Protein AF-A0A2G9YWS7-F1 (afdb_monomer_lite)

Foldseek 3Di:
DDDPDPPDDDPDDDDDPVNVVVVVLVVQVVPDPFDKDFPDQKAWDFWLDPLETEFWEQDDPPDDTPCNIDQKTWIAGPRSRDIDIDGCQAAPSVPRAGKAKDDWDDAPQCCRTHVDHDHFWTWIKIAGPPDSHIYTHTDGHD

Structure (mmCIF, N/CA/C/O backbone):
data_AF-A0A2G9YWS7-F1
#
_entry.id   AF-A0A2G9YWS7-F1
#
loop_
_atom_site.group_PDB
_atom_site.id
_atom_site.type_symbol
_atom_site.label_atom_id
_atom_site.label_alt_id
_atom_site.label_comp_id
_a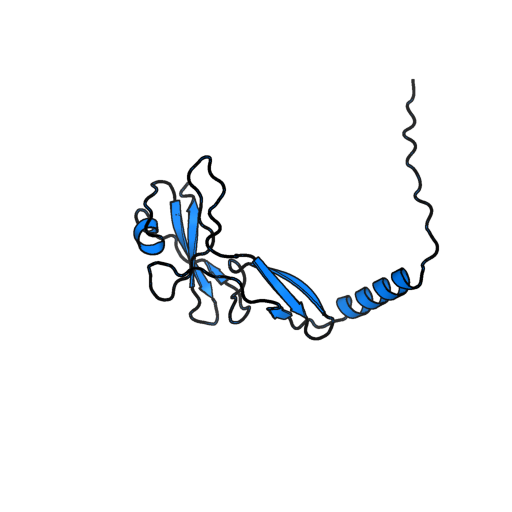tom_site.label_asym_id
_atom_site.label_entity_id
_atom_site.label_seq_id
_atom_site.pdbx_PDB_ins_code
_atom_site.Cartn_x
_atom_site.Cartn_y
_atom_site.Cartn_z
_atom_site.occupancy
_atom_site.B_iso_or_equiv
_atom_site.auth_seq_id
_atom_site.auth_comp_id
_atom_site.auth_asym_id
_atom_site.auth_atom_id
_atom_site.pdbx_PDB_model_num
ATOM 1 N N . MET A 1 1 ? 33.967 -2.953 46.540 1.00 37.16 1 MET A N 1
ATOM 2 C CA . MET A 1 1 ? 33.166 -1.766 46.193 1.00 37.16 1 MET A CA 1
ATOM 3 C C . MET A 1 1 ? 31.972 -2.266 45.417 1.00 37.16 1 MET A C 1
ATOM 5 O O . MET A 1 1 ? 32.153 -2.744 44.306 1.00 37.16 1 MET A O 1
ATOM 9 N N . SER A 1 2 ? 30.811 -2.284 46.058 1.00 38.50 2 SER A N 1
ATOM 10 C CA . SER A 1 2 ? 29.587 -2.844 45.495 1.00 38.50 2 SER A CA 1
ATOM 11 C C . SER A 1 2 ? 28.654 -1.679 45.203 1.00 38.50 2 SER A C 1
ATOM 13 O O . SER A 1 2 ? 28.147 -1.053 46.129 1.00 38.50 2 SER A O 1
ATOM 15 N N . GLU A 1 3 ? 28.497 -1.337 43.927 1.00 44.84 3 GLU A N 1
ATOM 16 C CA . GLU A 1 3 ? 27.487 -0.379 43.483 1.00 44.84 3 GLU A CA 1
ATOM 17 C C . GLU A 1 3 ? 26.144 -1.108 43.393 1.00 44.84 3 GLU A C 1
ATOM 19 O O . GLU A 1 3 ? 25.850 -1.811 42.425 1.00 44.84 3 GLU A O 1
ATOM 24 N N . GLU A 1 4 ? 25.321 -0.969 44.430 1.00 47.59 4 GLU A N 1
ATOM 25 C CA . GLU A 1 4 ? 23.920 -1.370 44.376 1.00 47.59 4 GLU A CA 1
ATOM 26 C C . GLU A 1 4 ? 23.152 -0.385 43.484 1.00 47.59 4 GLU A C 1
ATOM 28 O O . GLU A 1 4 ? 22.825 0.740 43.871 1.00 47.59 4 GLU A O 1
ATOM 33 N N . LYS A 1 5 ? 22.854 -0.819 42.254 1.00 49.44 5 LYS A N 1
ATOM 34 C CA . LYS A 1 5 ? 21.851 -0.190 41.388 1.00 49.44 5 LYS A CA 1
ATOM 35 C C . LYS A 1 5 ? 20.498 -0.224 42.104 1.00 49.44 5 LYS A C 1
ATOM 37 O O . LYS A 1 5 ? 19.823 -1.250 42.114 1.00 49.44 5 LYS A O 1
ATOM 42 N N . LYS A 1 6 ? 20.077 0.914 42.660 1.00 45.94 6 LYS A N 1
ATOM 43 C CA . LYS A 1 6 ? 18.689 1.134 43.084 1.00 45.94 6 LYS A CA 1
ATOM 44 C C . LYS A 1 6 ? 17.782 1.075 41.855 1.00 45.94 6 LYS A C 1
ATOM 46 O O . LYS A 1 6 ? 17.681 2.037 41.097 1.00 45.94 6 LYS A O 1
ATOM 51 N N . VAL A 1 7 ? 17.132 -0.067 41.656 1.00 53.47 7 VAL A N 1
ATOM 52 C CA . VAL A 1 7 ? 15.959 -0.184 40.789 1.00 53.47 7 VAL A CA 1
ATOM 53 C C . VAL A 1 7 ? 14.835 0.549 41.512 1.00 53.47 7 VAL A C 1
ATOM 55 O O . VAL A 1 7 ? 14.315 0.064 42.513 1.00 53.47 7 VAL A O 1
ATOM 58 N N . GLY A 1 8 ? 14.533 1.769 41.067 1.00 44.25 8 GLY A N 1
ATOM 59 C CA . GLY A 1 8 ? 13.386 2.520 41.561 1.00 44.25 8 GLY A CA 1
ATOM 60 C C . GLY A 1 8 ? 12.114 1.739 41.256 1.00 44.25 8 GLY A C 1
ATOM 61 O O . GLY A 1 8 ? 11.746 1.589 40.093 1.00 44.25 8 GLY A O 1
ATOM 62 N N . VAL A 1 9 ? 11.478 1.212 42.299 1.00 51.59 9 VAL A N 1
ATOM 63 C CA . VAL A 1 9 ? 10.117 0.685 42.229 1.00 51.59 9 VAL A CA 1
ATOM 64 C C . VAL A 1 9 ? 9.223 1.883 41.923 1.00 51.59 9 VAL A C 1
ATOM 66 O O . VAL A 1 9 ? 9.118 2.798 42.735 1.00 51.59 9 VAL A O 1
ATOM 69 N N . LEU A 1 10 ? 8.659 1.929 40.717 1.00 53.72 10 LEU A N 1
ATOM 70 C CA . LEU A 1 10 ? 7.615 2.892 40.384 1.00 53.72 10 LEU A CA 1
ATOM 71 C C . LEU A 1 10 ? 6.406 2.545 41.258 1.00 53.72 10 LEU A C 1
ATOM 73 O O . LEU A 1 10 ? 5.842 1.465 41.103 1.00 53.72 10 LEU A O 1
ATOM 77 N N . GLU A 1 11 ? 6.054 3.420 42.200 1.00 58.81 11 GLU A N 1
ATOM 78 C CA . GLU A 1 11 ? 4.838 3.274 43.001 1.00 58.81 11 GLU A CA 1
ATOM 79 C C . GLU A 1 11 ? 3.623 3.186 42.063 1.00 58.81 11 GLU A C 1
ATOM 81 O O . GLU A 1 11 ? 3.435 4.033 41.182 1.00 58.81 11 GLU A O 1
ATOM 86 N N . GLU A 1 12 ? 2.812 2.136 42.222 1.00 61.78 12 GLU A N 1
ATOM 87 C CA . GLU A 1 12 ? 1.534 2.009 41.523 1.00 61.78 12 GLU A CA 1
ATOM 88 C C . GLU A 1 12 ? 0.610 3.136 41.989 1.00 61.78 12 GLU A C 1
ATOM 90 O O . GLU A 1 12 ? 0.1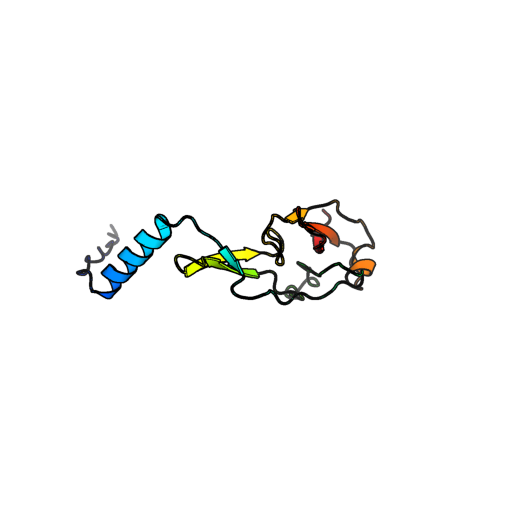46 3.164 43.127 1.00 61.78 12 GLU A O 1
ATOM 95 N N . ARG A 1 13 ? 0.361 4.100 41.100 1.00 75.62 13 ARG A N 1
ATOM 96 C CA . ARG A 1 13 ? -0.621 5.160 41.338 1.00 75.62 13 ARG A CA 1
ATOM 97 C C . ARG A 1 13 ? -2.038 4.577 41.337 1.00 75.62 13 ARG A C 1
ATOM 99 O O . ARG A 1 13 ? -2.340 3.700 40.526 1.00 75.62 13 ARG A O 1
ATOM 106 N N . GLU A 1 14 ? -2.925 5.125 42.165 1.00 76.00 14 GLU A N 1
ATOM 107 C CA . GLU A 1 14 ? -4.357 4.820 42.081 1.00 76.00 14 GLU A CA 1
ATOM 108 C C . GLU A 1 14 ? -4.903 5.179 40.689 1.00 76.00 14 GLU A C 1
ATOM 110 O O . GLU A 1 14 ? -4.586 6.235 40.126 1.00 76.00 14 GLU A O 1
ATOM 115 N N . GLN A 1 15 ? -5.706 4.281 40.113 1.00 78.88 15 GLN A N 1
ATOM 116 C CA . GLN A 1 15 ? -6.300 4.496 38.796 1.00 78.88 15 GLN A CA 1
ATOM 117 C C . GLN A 1 15 ? -7.311 5.640 38.855 1.00 78.88 15 GLN A C 1
ATOM 119 O O . GLN A 1 15 ? -8.281 5.596 39.608 1.00 78.88 15 GLN A O 1
ATOM 124 N N . ASN A 1 16 ? -7.102 6.652 38.018 1.00 88.19 16 ASN A N 1
ATOM 125 C CA . ASN A 1 16 ? -8.064 7.734 37.842 1.00 88.19 16 ASN A CA 1
ATOM 126 C C . ASN A 1 16 ? -9.100 7.388 36.755 1.00 88.19 16 ASN A C 1
ATOM 128 O O . ASN A 1 16 ? -8.981 6.394 36.036 1.00 88.19 16 ASN A O 1
ATOM 132 N N . GLU A 1 17 ? -10.113 8.239 36.589 1.00 88.44 17 GLU A N 1
ATOM 133 C CA . GLU A 1 17 ? -11.166 8.045 35.581 1.00 88.44 17 GLU A CA 1
ATOM 134 C C . GLU A 1 17 ? -10.619 7.900 34.152 1.00 88.44 17 GLU A C 1
ATOM 136 O O . GLU A 1 17 ? -11.154 7.134 33.353 1.00 88.44 17 GLU A O 1
ATOM 141 N N . VAL A 1 18 ? -9.521 8.587 33.821 1.00 89.69 18 VAL A N 1
ATOM 142 C CA . VAL A 1 18 ? -8.884 8.489 32.499 1.00 89.69 18 VAL A CA 1
ATOM 143 C C . VAL A 1 18 ? -8.282 7.100 32.283 1.00 89.69 18 VAL A C 1
ATOM 145 O O . VAL A 1 18 ? -8.382 6.558 31.182 1.00 89.69 18 VAL A O 1
ATOM 148 N N . ASP A 1 19 ? -7.674 6.513 33.313 1.00 89.06 19 ASP A N 1
ATOM 149 C CA . ASP A 1 19 ? -7.107 5.166 33.257 1.00 89.06 19 ASP A CA 1
ATOM 150 C C . ASP A 1 19 ? -8.212 4.110 33.096 1.00 89.06 19 ASP A C 1
ATOM 152 O O . ASP A 1 19 ? -8.102 3.236 32.232 1.00 89.06 19 ASP A O 1
ATOM 156 N N . LEU A 1 20 ? -9.328 4.260 33.818 1.00 91.38 20 LEU A N 1
ATOM 157 C CA . LEU A 1 20 ? -10.515 3.409 33.665 1.00 91.38 20 LEU A CA 1
ATOM 158 C C . LEU A 1 20 ? -11.118 3.509 32.254 1.00 91.38 20 LEU A C 1
ATOM 160 O O . LEU A 1 20 ? -11.440 2.494 31.633 1.00 91.38 20 LEU A O 1
ATOM 164 N N . LEU A 1 21 ? -11.223 4.724 31.704 1.00 92.06 21 LEU A N 1
ATOM 165 C CA . LEU A 1 21 ? -11.712 4.943 30.340 1.00 92.06 21 LEU A CA 1
ATOM 166 C C . LEU A 1 21 ? -10.785 4.313 29.294 1.00 92.06 21 LEU A C 1
ATOM 168 O O . LEU A 1 21 ? -11.266 3.689 28.347 1.00 92.06 21 LEU A O 1
ATOM 172 N N . LYS A 1 22 ? -9.463 4.424 29.462 1.00 91.06 22 LYS A N 1
ATOM 173 C CA . LYS A 1 22 ? -8.488 3.774 28.571 1.00 91.06 22 LYS A CA 1
ATOM 174 C C . LYS A 1 22 ? -8.588 2.253 28.629 1.00 91.06 22 LYS A C 1
ATOM 176 O O . LYS A 1 22 ? -8.578 1.619 27.574 1.00 91.06 22 LYS A O 1
ATOM 181 N N . ALA A 1 23 ? -8.721 1.678 29.825 1.00 91.38 23 ALA A N 1
ATOM 182 C CA . ALA A 1 23 ? -8.924 0.242 29.993 1.00 91.38 23 ALA A CA 1
ATOM 183 C C . ALA A 1 23 ? -10.195 -0.213 29.263 1.00 91.38 23 ALA A C 1
ATOM 185 O O . ALA A 1 23 ? -10.153 -1.150 28.468 1.00 91.38 23 ALA A O 1
ATOM 186 N N . ARG A 1 24 ? -11.295 0.531 29.419 1.00 93.06 24 ARG A N 1
ATOM 187 C CA . ARG A 1 24 ? -12.559 0.218 28.748 1.00 93.06 24 ARG A CA 1
ATOM 188 C C . ARG A 1 24 ? -12.477 0.324 27.225 1.00 93.06 24 ARG A C 1
ATOM 190 O O . ARG A 1 24 ? -13.032 -0.516 26.522 1.00 93.06 24 ARG A O 1
ATOM 197 N N . ILE A 1 25 ? -11.772 1.328 26.702 1.00 93.06 25 ILE A N 1
ATOM 198 C CA . ILE A 1 25 ? -11.500 1.446 25.261 1.00 93.06 25 ILE A CA 1
ATOM 199 C C . ILE A 1 25 ? -10.704 0.230 24.771 1.00 93.06 25 ILE A C 1
ATOM 201 O O . ILE A 1 25 ? -11.050 -0.337 23.736 1.00 93.06 25 ILE A O 1
ATOM 205 N N . SER A 1 26 ? -9.686 -0.200 25.521 1.00 92.44 26 SER A N 1
ATOM 206 C CA . SER A 1 26 ? -8.870 -1.376 25.192 1.00 92.44 26 SER A CA 1
ATOM 207 C C . SER A 1 26 ? -9.693 -2.674 25.172 1.00 92.44 26 SER A C 1
ATOM 209 O O . SER A 1 26 ? -9.580 -3.474 24.243 1.00 92.44 26 SER A O 1
ATOM 211 N N . GLU A 1 27 ? -10.600 -2.861 26.134 1.00 94.81 27 GLU A N 1
ATOM 212 C CA . GLU A 1 27 ? -11.544 -3.990 26.148 1.00 94.81 27 GLU A CA 1
ATOM 213 C C . GLU A 1 27 ? -12.445 -3.992 24.904 1.00 94.81 27 GLU A C 1
ATOM 215 O O . GLU A 1 27 ? -12.576 -5.010 24.226 1.00 94.81 27 GLU A O 1
ATOM 220 N N . ILE A 1 28 ? -13.021 -2.836 24.553 1.00 93.44 28 ILE A N 1
ATOM 221 C CA . ILE A 1 28 ? -13.876 -2.701 23.363 1.00 93.44 28 ILE A CA 1
ATOM 222 C C . ILE A 1 28 ? -13.084 -3.009 22.088 1.00 93.44 28 ILE A C 1
ATOM 224 O O . ILE A 1 28 ? -13.594 -3.677 21.190 1.00 93.44 28 ILE A O 1
ATOM 228 N N . GLN A 1 29 ? -11.851 -2.510 21.985 1.00 93.31 29 GLN A N 1
ATOM 229 C CA . GLN A 1 29 ? -11.007 -2.721 20.811 1.00 93.31 29 GLN A CA 1
ATOM 230 C C . GLN A 1 29 ? -10.558 -4.179 20.686 1.00 93.31 29 GLN A C 1
ATOM 232 O O . GLN A 1 29 ? -10.633 -4.733 19.594 1.00 93.31 29 GLN A O 1
ATOM 237 N N . SER A 1 30 ? -10.169 -4.828 21.783 1.00 93.25 30 SER A N 1
ATOM 238 C CA . SER A 1 30 ? -9.717 -6.227 21.761 1.00 93.25 30 SER A CA 1
ATOM 239 C C . SER A 1 30 ? -10.839 -7.222 21.438 1.00 93.25 30 SER A C 1
ATOM 241 O O . SER A 1 30 ? -10.590 -8.212 20.755 1.00 93.25 30 SER A O 1
ATOM 243 N N . ALA A 1 31 ? -12.081 -6.938 21.840 1.00 95.19 31 ALA A N 1
ATOM 244 C CA . ALA A 1 31 ? -13.250 -7.752 21.496 1.00 95.19 31 ALA A CA 1
ATOM 245 C C . ALA A 1 31 ? -13.853 -7.432 20.108 1.00 95.19 31 ALA A C 1
ATOM 247 O O . ALA A 1 31 ? -14.819 -8.070 19.681 1.00 95.19 31 ALA A O 1
ATOM 248 N N . CYS A 1 32 ? -13.334 -6.427 19.397 1.00 95.25 32 CYS A N 1
ATOM 249 C CA . CYS A 1 32 ? -13.917 -5.960 18.144 1.00 95.25 32 CYS A CA 1
ATOM 250 C C . CYS A 1 32 ? -13.563 -6.872 16.959 1.00 95.25 32 CYS A C 1
ATOM 252 O O . CYS A 1 32 ? -12.395 -7.073 16.626 1.00 95.25 32 CYS A O 1
ATOM 254 N N . ALA A 1 33 ? -14.580 -7.322 16.220 1.00 96.12 33 ALA A N 1
ATOM 255 C CA . ALA A 1 33 ? -14.408 -7.845 14.865 1.00 96.12 33 ALA A CA 1
ATOM 256 C C . ALA A 1 33 ? -14.154 -6.676 13.895 1.00 96.12 33 ALA A C 1
ATOM 258 O O . ALA A 1 33 ? -15.092 -6.139 13.284 1.00 96.12 33 ALA A O 1
ATOM 259 N N . HIS A 1 34 ? -12.891 -6.242 13.844 1.00 94.31 34 HIS A N 1
ATOM 260 C CA . HIS A 1 34 ? -12.447 -5.037 13.153 1.00 94.31 34 HIS A CA 1
ATOM 261 C C . HIS A 1 34 ? -12.917 -4.981 11.696 1.00 94.31 34 HIS A C 1
ATOM 263 O O . HIS A 1 34 ? -12.800 -5.939 10.938 1.00 94.31 34 HIS A O 1
ATOM 269 N N . GLU A 1 35 ? -13.425 -3.815 11.304 1.00 95.25 35 GLU A N 1
ATOM 270 C CA . GLU A 1 35 ? -13.734 -3.478 9.916 1.00 95.25 35 GLU A CA 1
ATOM 271 C C . GLU A 1 35 ? -13.009 -2.175 9.593 1.00 95.25 35 GLU A C 1
ATOM 273 O O . GLU A 1 35 ? -13.482 -1.075 9.907 1.00 95.25 35 GLU A O 1
ATOM 278 N N . PHE A 1 36 ? -11.805 -2.316 9.050 1.00 95.12 36 PHE A N 1
ATOM 279 C CA . PHE A 1 36 ? -10.933 -1.194 8.753 1.00 95.12 36 PHE A CA 1
ATOM 280 C C . PHE A 1 36 ? -11.307 -0.517 7.443 1.00 95.12 36 PHE A C 1
ATOM 282 O O . PHE A 1 36 ? -11.588 -1.159 6.434 1.00 95.12 36 PHE A O 1
ATOM 289 N N . VAL A 1 37 ? -11.244 0.811 7.460 1.00 94.75 37 VAL A N 1
ATOM 290 C CA . VAL A 1 37 ? -11.298 1.641 6.261 1.00 94.75 37 VAL A CA 1
ATOM 291 C C . VAL A 1 37 ? -10.185 2.666 6.273 1.00 94.75 37 VAL A C 1
ATOM 293 O O . VAL A 1 37 ? -9.691 3.054 7.329 1.00 94.75 37 VAL A O 1
ATOM 296 N N . LEU A 1 38 ? -9.810 3.146 5.093 1.00 94.31 38 LEU A N 1
ATOM 297 C CA . LEU A 1 38 ? -8.877 4.259 4.973 1.00 94.31 38 LEU A CA 1
ATOM 298 C C . LEU A 1 38 ? -9.431 5.504 5.663 1.00 94.31 38 LEU A C 1
ATOM 300 O O . LEU A 1 38 ? -10.450 6.055 5.246 1.00 94.31 38 LEU A O 1
ATOM 304 N N . ALA A 1 39 ? -8.714 5.978 6.680 1.00 91.88 39 ALA A N 1
ATOM 305 C CA . ALA A 1 39 ? -8.997 7.259 7.315 1.00 91.88 39 ALA A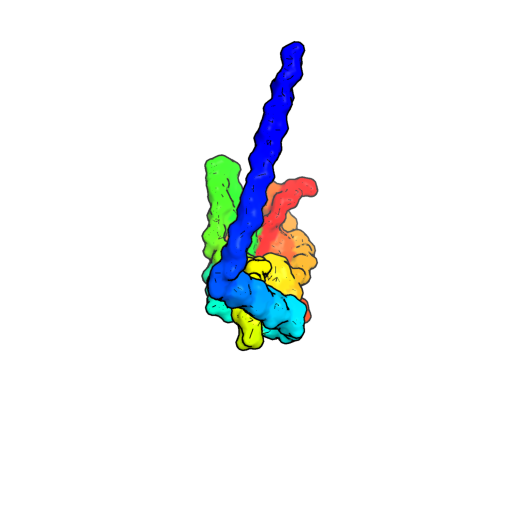 CA 1
ATOM 306 C C . ALA A 1 39 ? -8.676 8.421 6.364 1.00 91.88 39 ALA A C 1
ATOM 308 O O . ALA A 1 39 ? -9.367 9.439 6.354 1.00 91.88 39 ALA A O 1
ATOM 309 N N . ARG A 1 40 ? -7.633 8.260 5.537 1.00 83.88 40 ARG A N 1
ATOM 310 C CA . ARG A 1 40 ? -7.215 9.235 4.527 1.00 83.88 40 ARG A CA 1
ATOM 311 C C . ARG A 1 40 ? -6.572 8.535 3.335 1.00 83.88 40 ARG A C 1
ATOM 313 O O . ARG A 1 40 ? -5.713 7.682 3.518 1.00 83.88 40 ARG A O 1
ATOM 320 N N . LYS A 1 41 ? -6.943 8.940 2.115 1.00 81.06 41 LYS A N 1
ATOM 321 C CA . LYS A 1 41 ? -6.302 8.444 0.888 1.00 81.06 41 LYS A CA 1
ATOM 322 C C . LYS A 1 41 ? -4.834 8.897 0.821 1.00 81.06 41 LYS A C 1
ATOM 324 O O . LYS A 1 41 ? -4.592 10.097 1.006 1.00 81.06 41 LYS A O 1
ATOM 329 N N . PRO A 1 42 ? -3.882 7.992 0.527 1.00 86.88 42 PRO A N 1
ATOM 330 C CA . PRO A 1 42 ? -2.489 8.372 0.337 1.00 86.88 42 PRO A CA 1
ATOM 331 C C . PRO A 1 42 ? -2.345 9.287 -0.881 1.00 86.88 42 PRO A C 1
ATOM 333 O O . PRO A 1 42 ? -3.093 9.186 -1.859 1.00 86.88 42 PRO A O 1
ATOM 336 N N . ARG A 1 43 ? -1.372 10.198 -0.827 1.00 87.75 43 ARG A N 1
ATOM 337 C CA . ARG A 1 43 ? -1.005 11.027 -1.980 1.00 87.75 43 ARG A CA 1
ATOM 338 C C . ARG A 1 43 ? -0.075 10.221 -2.875 1.00 87.75 43 ARG A C 1
ATOM 340 O O .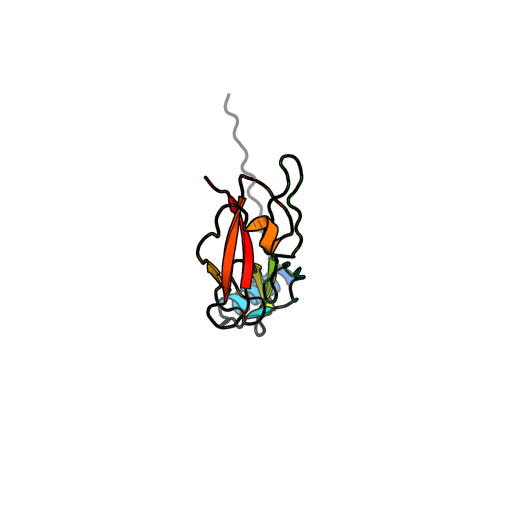 ARG A 1 43 ? 1.077 10.005 -2.517 1.00 87.75 43 ARG A O 1
ATOM 347 N N . LEU A 1 44 ? -0.586 9.787 -4.021 1.00 88.75 44 LEU A N 1
ATOM 348 C CA . LEU A 1 44 ? 0.159 8.970 -4.974 1.00 88.75 44 LEU A CA 1
ATOM 349 C C . LEU A 1 44 ? 0.551 9.784 -6.200 1.00 88.75 44 LEU A C 1
ATOM 351 O O . LEU A 1 44 ? -0.291 10.439 -6.818 1.00 88.75 44 LEU A O 1
ATOM 355 N N . VAL A 1 45 ? 1.819 9.689 -6.580 1.00 89.75 45 VAL A N 1
ATOM 356 C CA . VAL A 1 45 ? 2.324 10.213 -7.848 1.00 89.75 45 VAL A CA 1
ATOM 357 C C . VAL A 1 45 ? 2.135 9.161 -8.932 1.00 89.75 45 VAL A C 1
ATOM 359 O O . VAL A 1 45 ? 2.327 7.970 -8.699 1.00 89.75 45 VAL A O 1
ATOM 362 N N . LYS A 1 46 ? 1.727 9.593 -10.126 1.00 91.06 46 LYS A N 1
ATOM 363 C CA . LYS A 1 46 ? 1.622 8.712 -11.294 1.00 91.06 46 LYS A CA 1
ATOM 364 C C . LYS A 1 46 ? 3.009 8.452 -11.881 1.00 91.06 46 LYS A C 1
ATOM 366 O O . LYS A 1 46 ? 3.846 9.351 -11.919 1.00 91.06 46 LYS A O 1
ATOM 371 N N . SER A 1 47 ? 3.233 7.228 -12.337 1.00 91.50 47 SER A N 1
ATOM 372 C CA . SER A 1 47 ? 4.368 6.869 -13.186 1.00 91.50 47 SER A CA 1
ATOM 373 C C . SER A 1 47 ? 4.200 7.487 -14.581 1.00 91.50 47 SER A C 1
ATOM 375 O O . SER A 1 47 ? 3.110 7.930 -14.950 1.00 91.50 47 SER A O 1
ATOM 377 N N . LEU A 1 48 ? 5.275 7.486 -15.374 1.00 91.94 48 LEU A N 1
ATOM 378 C CA . LEU A 1 48 ? 5.202 7.760 -16.811 1.00 91.94 48 LEU A CA 1
ATOM 379 C C . LEU A 1 48 ? 4.394 6.694 -17.570 1.00 91.94 48 LEU A C 1
ATOM 381 O O . LEU A 1 48 ? 3.829 6.986 -18.622 1.00 91.94 48 LEU A O 1
ATOM 385 N N . VAL A 1 49 ? 4.306 5.472 -17.034 1.00 92.06 49 VAL A N 1
ATOM 386 C CA . VAL A 1 49 ? 3.457 4.417 -17.595 1.00 92.06 49 VAL A CA 1
ATOM 387 C C . VAL A 1 49 ? 2.003 4.638 -17.149 1.00 92.06 49 VAL A C 1
ATOM 389 O O . VAL A 1 49 ? 1.738 4.689 -15.943 1.00 92.06 49 VAL A O 1
ATOM 392 N N . PRO A 1 50 ? 1.037 4.742 -18.085 1.00 93.56 50 PRO A N 1
ATOM 393 C CA . PRO A 1 50 ? -0.372 4.914 -17.744 1.00 93.56 50 PRO A CA 1
ATOM 394 C C . PRO A 1 50 ? -0.892 3.798 -16.834 1.00 93.56 50 PRO A C 1
ATOM 396 O O . PRO A 1 50 ? -0.585 2.627 -17.033 1.00 93.56 50 PRO A O 1
ATOM 399 N N . GLY A 1 51 ? -1.696 4.169 -15.836 1.00 92.06 51 GLY A N 1
ATOM 400 C CA . GLY A 1 51 ? -2.286 3.221 -14.883 1.00 92.06 51 GLY A CA 1
ATOM 401 C C . GLY A 1 51 ? -1.346 2.749 -13.769 1.00 92.06 51 GLY A C 1
ATOM 402 O O . GLY A 1 51 ? -1.793 2.042 -12.873 1.00 92.06 51 GLY A O 1
ATOM 403 N N . VAL A 1 52 ? -0.078 3.172 -13.769 1.00 93.12 52 VAL A N 1
ATOM 404 C CA . VAL A 1 52 ? 0.904 2.787 -12.748 1.00 93.12 52 VAL A CA 1
ATOM 405 C C . VAL A 1 52 ? 1.207 3.968 -11.830 1.00 93.12 52 VAL A C 1
ATOM 407 O O . VAL A 1 52 ? 1.361 5.108 -12.272 1.00 93.12 52 VAL A O 1
ATOM 410 N N . TYR A 1 53 ? 1.306 3.702 -10.533 1.00 93.00 53 TYR A N 1
ATOM 411 C CA . TYR A 1 53 ? 1.663 4.689 -9.518 1.00 93.00 53 TYR A CA 1
ATOM 412 C C . TYR A 1 53 ? 3.095 4.485 -9.031 1.00 93.00 53 TYR A C 1
ATOM 414 O O . TYR A 1 53 ? 3.635 3.384 -9.053 1.00 93.00 53 TYR A O 1
ATOM 422 N N . VAL A 1 54 ? 3.728 5.559 -8.582 1.00 89.56 54 VAL A N 1
ATOM 423 C CA . VAL A 1 54 ? 5.071 5.524 -8.006 1.00 89.56 54 VAL A CA 1
ATOM 424 C C . VAL A 1 54 ? 4.968 5.076 -6.549 1.00 89.56 54 VAL A C 1
ATOM 426 O O . VAL A 1 54 ? 4.227 5.673 -5.771 1.00 89.56 54 VAL A O 1
ATOM 429 N N . GLY A 1 55 ? 5.697 4.027 -6.184 1.00 86.94 55 GLY A N 1
ATOM 430 C CA . GLY A 1 55 ? 5.855 3.541 -4.817 1.00 86.94 55 GLY A CA 1
ATOM 431 C C . GLY A 1 55 ? 7.125 4.094 -4.173 1.00 86.94 55 GLY A C 1
ATOM 432 O O . GLY A 1 55 ? 7.319 5.309 -4.097 1.00 86.94 55 GLY A O 1
ATOM 433 N N . LYS A 1 56 ? 7.995 3.200 -3.693 1.00 83.25 56 LYS A N 1
ATOM 434 C CA . LYS A 1 56 ? 9.285 3.580 -3.102 1.00 83.25 56 LYS A CA 1
ATOM 435 C C . LYS A 1 56 ? 10.284 3.908 -4.212 1.00 83.25 56 LYS A C 1
ATOM 437 O O . LYS A 1 56 ? 10.530 3.063 -5.064 1.00 83.25 56 LYS A O 1
ATOM 442 N N . VAL A 1 57 ? 10.882 5.097 -4.163 1.00 77.75 57 VAL A N 1
ATOM 443 C CA . VAL A 1 57 ? 11.955 5.508 -5.081 1.00 77.75 57 VAL A CA 1
ATOM 444 C C . VAL A 1 57 ? 13.233 5.734 -4.277 1.00 77.75 57 VAL A C 1
ATOM 446 O O . VAL A 1 57 ? 13.246 6.506 -3.316 1.00 77.75 57 VAL A O 1
ATOM 449 N N . ALA A 1 58 ? 14.301 5.032 -4.637 1.00 74.50 58 ALA A N 1
ATOM 450 C CA . ALA A 1 58 ? 15.635 5.258 -4.115 1.00 74.50 58 ALA A CA 1
ATOM 451 C C . ALA A 1 58 ? 16.127 6.645 -4.541 1.00 74.50 58 ALA A C 1
ATOM 453 O O . ALA A 1 58 ? 15.958 7.062 -5.692 1.00 74.50 58 ALA A O 1
ATOM 454 N N . ALA A 1 59 ? 16.734 7.366 -3.601 1.00 67.25 59 ALA A N 1
ATOM 455 C CA . ALA A 1 59 ? 17.451 8.587 -3.926 1.00 67.25 59 ALA A CA 1
ATOM 456 C C . ALA A 1 59 ? 18.828 8.285 -4.510 1.00 67.25 59 ALA A C 1
ATOM 458 O O . ALA A 1 59 ? 19.365 7.187 -4.354 1.00 67.25 59 ALA A O 1
ATOM 459 N N . ARG A 1 60 ? 19.411 9.309 -5.143 1.00 66.12 60 ARG A N 1
ATOM 460 C CA . ARG A 1 60 ? 20.849 9.336 -5.415 1.00 66.12 60 ARG A CA 1
ATOM 461 C C . ARG A 1 60 ? 21.621 9.107 -4.120 1.00 66.12 60 ARG A C 1
ATOM 463 O O . ARG A 1 60 ? 21.213 9.576 -3.058 1.00 66.12 60 ARG A O 1
ATOM 470 N N . GLU A 1 61 ? 22.748 8.423 -4.239 1.00 57.81 61 GLU A N 1
ATOM 471 C CA . GLU A 1 61 ? 23.687 8.219 -3.143 1.00 57.81 61 GLU A CA 1
ATOM 472 C C . GLU A 1 61 ? 24.032 9.561 -2.470 1.00 57.81 61 GLU A C 1
ATOM 474 O O . GLU A 1 61 ? 24.301 10.557 -3.144 1.00 57.81 61 GLU A O 1
ATOM 479 N N . GLY A 1 62 ? 23.933 9.613 -1.138 1.00 51.88 62 GLY A N 1
ATOM 480 C CA . GLY A 1 62 ? 24.138 10.835 -0.352 1.00 51.88 62 GLY A CA 1
ATOM 481 C C . GLY A 1 62 ? 22.937 11.788 -0.258 1.00 51.88 62 GLY A C 1
ATOM 482 O O . GLY A 1 62 ? 23.030 12.794 0.443 1.00 51.88 62 GLY A O 1
ATOM 483 N N . LEU A 1 63 ? 21.801 11.486 -0.899 1.00 55.19 63 LEU A N 1
ATOM 484 C CA . LEU A 1 63 ? 20.555 12.248 -0.760 1.00 55.19 63 LEU A CA 1
ATOM 485 C C . LEU A 1 63 ? 19.462 11.421 -0.063 1.00 55.19 63 LEU A C 1
ATOM 487 O O . LEU A 1 63 ? 19.399 10.202 -0.228 1.00 55.19 63 LEU A O 1
ATOM 491 N N . PRO A 1 64 ? 18.574 12.059 0.722 1.00 52.97 64 PRO A N 1
ATOM 492 C CA . PRO A 1 64 ? 17.442 11.364 1.318 1.00 52.97 64 PRO A CA 1
ATOM 493 C C . PRO A 1 64 ? 16.492 10.854 0.220 1.00 52.97 64 PRO A C 1
ATOM 495 O O . PRO A 1 64 ? 16.303 11.560 -0.775 1.00 52.97 64 PRO A O 1
ATOM 498 N N . PRO A 1 65 ? 15.872 9.665 0.389 1.00 57.62 65 PRO A N 1
ATOM 499 C CA . PRO A 1 65 ? 14.903 9.110 -0.558 1.00 57.62 65 PRO A CA 1
ATOM 500 C C . PRO A 1 65 ? 13.859 10.158 -0.942 1.00 57.62 65 PRO A C 1
ATOM 502 O O . PRO A 1 65 ? 13.229 10.773 -0.078 1.00 57.62 65 PRO A O 1
ATOM 505 N N . ILE A 1 66 ? 13.665 10.360 -2.248 1.00 58.22 66 ILE A N 1
ATOM 506 C CA . ILE A 1 66 ? 12.615 11.248 -2.740 1.00 58.22 66 ILE A CA 1
ATOM 507 C C . ILE A 1 66 ? 11.299 10.491 -2.569 1.00 58.22 66 ILE A C 1
ATOM 509 O O . ILE A 1 66 ? 10.895 9.717 -3.437 1.00 58.22 66 ILE A O 1
ATOM 513 N N . ASN A 1 67 ? 10.624 10.703 -1.439 1.00 57.28 67 ASN A N 1
ATOM 514 C CA . ASN A 1 67 ? 9.259 10.223 -1.242 1.00 57.28 67 ASN A CA 1
ATOM 515 C C . ASN A 1 67 ? 8.325 10.989 -2.183 1.00 57.28 67 ASN A C 1
ATOM 517 O O . ASN A 1 67 ? 7.752 12.015 -1.824 1.00 57.28 67 ASN A O 1
ATOM 521 N N . ARG A 1 68 ? 8.200 10.496 -3.419 1.00 66.50 68 ARG A N 1
ATOM 522 C CA . ARG A 1 68 ? 7.249 11.033 -4.399 1.00 66.50 68 ARG A CA 1
ATOM 523 C C . ARG A 1 68 ? 5.816 10.734 -3.977 1.00 66.50 68 ARG A C 1
ATOM 525 O O . ARG A 1 68 ? 4.953 11.588 -4.135 1.00 66.50 68 ARG A O 1
ATOM 532 N N . SER A 1 69 ? 5.586 9.564 -3.388 1.00 72.75 69 SER A N 1
ATOM 533 C CA . SER A 1 69 ? 4.284 9.154 -2.872 1.00 72.75 69 SER A CA 1
ATOM 534 C C . SER A 1 69 ? 4.314 8.988 -1.360 1.00 72.75 69 SER A C 1
ATOM 536 O O . SER A 1 69 ? 5.308 8.537 -0.787 1.00 72.75 69 SER A O 1
ATOM 538 N N . ASP A 1 70 ? 3.193 9.305 -0.720 1.00 80.00 70 ASP A N 1
ATOM 539 C CA . ASP A 1 70 ? 2.942 8.893 0.654 1.00 80.00 70 ASP A CA 1
ATOM 540 C C . ASP A 1 70 ? 2.637 7.396 0.653 1.00 80.00 70 ASP A C 1
ATOM 542 O O . ASP A 1 70 ? 1.547 6.961 0.278 1.00 80.00 70 ASP A O 1
ATOM 546 N N . ILE A 1 71 ? 3.646 6.598 0.993 1.00 84.75 71 ILE A N 1
ATOM 547 C CA . ILE A 1 71 ? 3.511 5.143 1.016 1.00 84.75 71 ILE A CA 1
ATOM 548 C C . ILE A 1 71 ? 2.742 4.652 2.242 1.00 84.75 71 ILE A C 1
ATOM 550 O O . ILE A 1 71 ? 2.316 3.499 2.250 1.00 84.75 71 ILE A O 1
ATOM 554 N N . ARG A 1 72 ? 2.576 5.491 3.274 1.00 88.81 72 ARG A N 1
ATOM 555 C CA . ARG A 1 72 ? 1.890 5.122 4.511 1.00 88.81 72 ARG A CA 1
ATOM 556 C C . ARG A 1 72 ? 0.392 5.359 4.371 1.00 88.81 72 ARG A C 1
ATOM 558 O O . ARG A 1 72 ? -0.069 6.305 3.740 1.00 88.81 72 ARG A O 1
ATOM 565 N N . MET A 1 73 ? -0.378 4.484 4.996 1.00 92.00 73 MET A N 1
ATOM 566 C CA . MET A 1 73 ? -1.826 4.574 5.083 1.00 92.00 73 MET A CA 1
ATOM 567 C C . MET A 1 73 ? -2.235 4.461 6.541 1.00 92.00 73 MET A C 1
ATOM 569 O O . MET A 1 73 ? -1.709 3.631 7.275 1.00 92.00 73 MET A O 1
ATOM 573 N N . ILE A 1 74 ? -3.205 5.276 6.940 1.00 93.44 74 ILE A N 1
ATOM 574 C CA . ILE A 1 74 ? -3.838 5.162 8.248 1.00 93.44 74 ILE A CA 1
ATOM 575 C C . ILE A 1 74 ? -5.206 4.532 8.042 1.00 93.44 74 ILE A C 1
ATOM 577 O O . ILE A 1 74 ? -6.057 5.078 7.328 1.00 93.44 74 ILE A O 1
ATOM 581 N N . LEU A 1 75 ? -5.402 3.376 8.659 1.00 94.31 75 LEU A N 1
ATOM 582 C CA . LEU A 1 75 ? -6.660 2.660 8.686 1.00 94.31 75 LEU A CA 1
ATOM 583 C C . LEU A 1 75 ? -7.369 2.953 10.002 1.00 94.31 75 LEU A C 1
ATOM 585 O O . LEU A 1 75 ? -6.744 3.060 11.053 1.00 94.31 75 LEU A O 1
ATOM 589 N N . ARG A 1 76 ? -8.690 3.088 9.947 1.00 95.75 76 ARG A N 1
ATOM 590 C CA . ARG A 1 76 ? -9.537 3.275 11.120 1.00 95.75 76 ARG A CA 1
ATOM 591 C C . ARG A 1 76 ? -10.666 2.264 11.095 1.00 95.75 76 ARG A C 1
ATOM 593 O O . ARG A 1 76 ? -11.371 2.138 10.095 1.00 95.75 76 ARG A O 1
ATOM 600 N N . CYS A 1 77 ? -10.852 1.559 12.202 1.00 95.81 77 CYS A N 1
ATOM 601 C CA . CYS A 1 77 ? -11.972 0.653 12.367 1.00 95.81 77 CYS A CA 1
ATOM 602 C C . CYS A 1 77 ? -13.271 1.453 12.499 1.00 95.81 77 CYS A C 1
ATOM 604 O O . CYS A 1 77 ? -13.378 2.346 13.343 1.00 95.81 77 CYS A O 1
ATOM 606 N N . ARG A 1 78 ? -14.284 1.106 11.702 1.00 95.69 78 ARG A N 1
ATOM 607 C CA . ARG A 1 78 ? -15.599 1.767 11.741 1.00 95.69 78 ARG A CA 1
ATOM 608 C C . ARG A 1 78 ? -16.370 1.535 13.040 1.00 95.69 78 ARG A C 1
ATOM 610 O O . ARG A 1 78 ? -17.236 2.334 13.372 1.00 95.69 78 ARG A O 1
ATOM 617 N N . LYS A 1 79 ? -16.060 0.455 13.763 1.00 95.94 79 LYS A N 1
ATOM 618 C CA . LYS A 1 79 ? -16.813 0.006 14.946 1.00 95.94 79 LYS A CA 1
ATOM 619 C C . LYS A 1 79 ? -16.215 0.524 16.253 1.00 95.94 79 LYS A C 1
ATOM 621 O O . LYS A 1 79 ? -16.917 1.121 17.056 1.00 95.94 79 LYS A O 1
ATOM 626 N N . CYS A 1 80 ? -14.911 0.327 16.455 1.00 94.81 80 CYS A N 1
ATOM 627 C CA . CYS A 1 80 ? -14.223 0.662 17.710 1.00 94.81 80 CYS A CA 1
ATOM 628 C C . CYS A 1 80 ? -13.265 1.859 17.595 1.00 94.81 80 CYS A C 1
ATOM 630 O O . CYS A 1 80 ? -12.586 2.200 18.561 1.00 94.81 80 CYS A O 1
ATOM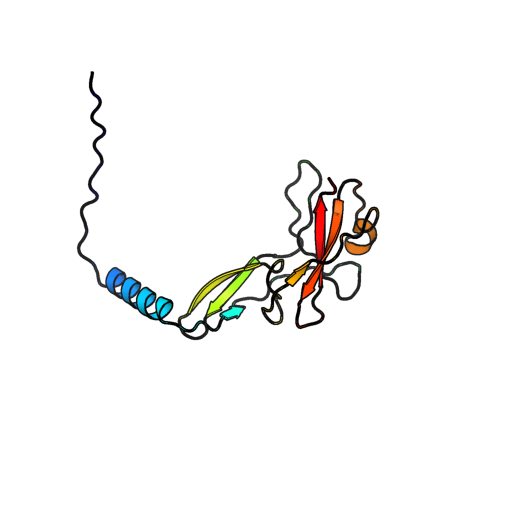 632 N N . SER A 1 81 ? -13.163 2.486 16.414 1.00 94.31 81 SER A N 1
ATOM 633 C CA . SER A 1 81 ? -12.200 3.562 16.129 1.00 94.31 81 SER A CA 1
ATOM 634 C C . SER A 1 81 ? -10.724 3.205 16.352 1.00 94.31 81 SER A C 1
ATOM 636 O O . SER A 1 81 ? -9.899 4.116 16.342 1.00 94.31 81 SER A O 1
ATOM 638 N N . ALA A 1 82 ? -10.378 1.919 16.503 1.00 95.12 82 ALA A N 1
ATOM 639 C CA . ALA A 1 82 ? -8.987 1.473 16.500 1.00 95.12 82 ALA A CA 1
ATOM 640 C C . ALA A 1 82 ? -8.277 1.970 15.237 1.00 95.12 82 ALA A C 1
ATOM 642 O O . ALA A 1 82 ? -8.883 2.029 14.162 1.00 95.12 82 ALA A O 1
ATOM 643 N N . VAL A 1 83 ? -7.011 2.342 15.387 1.00 94.19 83 VAL A N 1
ATOM 644 C CA . VAL A 1 83 ? -6.181 2.873 14.309 1.00 94.19 83 VAL A CA 1
ATOM 645 C C . VAL A 1 83 ? -5.059 1.886 14.035 1.00 94.19 83 VAL A C 1
ATOM 647 O O . VAL A 1 83 ? -4.422 1.410 14.969 1.00 94.19 83 VAL A O 1
ATOM 650 N N . GLU A 1 84 ? -4.821 1.605 12.760 1.00 93.25 84 GLU A N 1
ATOM 651 C CA . GLU A 1 84 ? -3.746 0.731 12.298 1.00 93.25 84 GLU A CA 1
ATOM 652 C C . GLU A 1 84 ? -2.957 1.429 11.185 1.00 93.25 84 GLU A C 1
ATOM 654 O O . GLU A 1 84 ? -3.526 2.146 10.354 1.00 93.25 84 GLU A O 1
ATOM 659 N N . GLU A 1 85 ? -1.639 1.238 11.172 1.00 92.44 85 GLU A N 1
ATOM 660 C CA . GLU A 1 85 ? -0.787 1.699 10.080 1.00 92.44 85 GLU A CA 1
ATOM 661 C C . GLU A 1 85 ? -0.639 0.601 9.027 1.00 92.44 85 GLU A C 1
ATOM 663 O O . GLU A 1 85 ? -0.297 -0.539 9.329 1.00 92.44 85 GLU A O 1
ATOM 668 N N . ALA A 1 86 ? -0.838 0.968 7.767 1.00 92.56 86 ALA A N 1
ATOM 669 C CA . ALA A 1 86 ? -0.602 0.110 6.618 1.00 92.56 86 ALA A CA 1
ATOM 670 C C . ALA A 1 86 ? 0.297 0.818 5.597 1.00 92.56 86 ALA A C 1
ATOM 672 O O . ALA A 1 86 ? 0.639 1.995 5.728 1.00 92.56 86 ALA A O 1
ATOM 673 N N . SER A 1 87 ? 0.691 0.096 4.552 1.00 91.56 87 SER A N 1
ATOM 674 C CA . SER A 1 87 ? 1.509 0.633 3.465 1.00 91.56 87 SER A CA 1
ATOM 675 C C . SER A 1 87 ? 0.931 0.238 2.119 1.00 91.56 87 SER A C 1
ATOM 677 O O . SER A 1 87 ? 0.484 -0.899 1.956 1.00 91.56 87 SER A O 1
ATOM 679 N N . ILE A 1 88 ? 1.004 1.140 1.137 1.00 91.25 88 ILE A N 1
ATOM 680 C CA . ILE A 1 88 ? 0.594 0.856 -0.248 1.00 91.25 88 ILE A CA 1
ATOM 681 C C . ILE A 1 88 ? 1.429 -0.254 -0.896 1.00 91.25 88 ILE A C 1
ATOM 683 O O . ILE A 1 88 ? 1.055 -0.765 -1.945 1.00 91.25 88 ILE A O 1
ATOM 687 N N . LEU A 1 89 ? 2.572 -0.606 -0.292 1.00 89.69 89 LEU A N 1
ATOM 688 C CA . LEU A 1 89 ? 3.416 -1.719 -0.726 1.00 89.69 89 LEU A CA 1
ATOM 689 C C . LEU A 1 89 ? 2.804 -3.084 -0.383 1.00 89.69 89 LEU A C 1
ATOM 691 O O . LEU A 1 89 ? 3.142 -4.067 -1.033 1.00 89.69 89 LEU A O 1
ATOM 695 N N . ASN A 1 90 ? 1.920 -3.130 0.621 1.00 91.69 90 ASN A N 1
ATOM 696 C CA . ASN A 1 90 ? 1.360 -4.366 1.173 1.00 91.69 90 ASN A CA 1
ATOM 697 C C . ASN A 1 90 ? -0.167 -4.440 1.023 1.00 91.69 90 ASN A C 1
ATOM 699 O O . ASN A 1 90 ? -0.706 -5.535 0.885 1.00 91.69 90 ASN A O 1
ATOM 703 N N . ALA A 1 91 ? -0.865 -3.300 1.037 1.00 94.38 91 ALA A N 1
ATOM 704 C CA . ALA A 1 91 ? -2.319 -3.221 0.929 1.00 94.38 91 ALA A CA 1
ATOM 705 C C . ALA A 1 91 ? -2.749 -2.165 -0.098 1.00 94.38 91 ALA A C 1
ATOM 707 O O . ALA A 1 91 ? -2.192 -1.070 -0.170 1.00 94.38 91 ALA A O 1
ATOM 708 N N . CYS A 1 92 ? -3.772 -2.482 -0.885 1.00 94.25 92 CYS A N 1
ATOM 709 C CA . CYS A 1 92 ? -4.275 -1.614 -1.935 1.00 94.25 92 CYS A CA 1
ATOM 710 C C . CYS A 1 92 ? -4.988 -0.380 -1.350 1.00 94.25 92 CYS A C 1
ATOM 712 O O . CYS A 1 92 ? -5.941 -0.530 -0.587 1.00 94.25 92 CYS A O 1
ATOM 714 N N . PRO A 1 93 ? -4.651 0.849 -1.772 1.00 93.19 93 PRO A N 1
ATOM 715 C CA . PRO A 1 93 ? -5.312 2.063 -1.293 1.00 93.19 93 PRO A CA 1
ATOM 716 C C . PRO A 1 93 ? -6.744 2.249 -1.825 1.00 93.19 93 PRO A C 1
ATOM 718 O O . PRO A 1 93 ? -7.415 3.211 -1.452 1.00 93.19 93 PRO A O 1
ATOM 721 N N . LEU A 1 94 ? 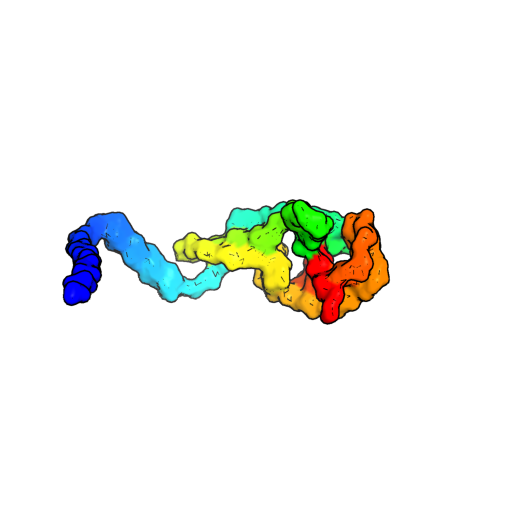-7.212 1.379 -2.727 1.00 92.56 94 LEU A N 1
ATOM 722 C CA . LEU A 1 94 ? -8.569 1.426 -3.277 1.00 92.56 94 LEU A CA 1
ATOM 723 C C . LEU A 1 94 ? -9.507 0.426 -2.600 1.00 92.56 94 LEU A C 1
ATOM 725 O O . LEU A 1 94 ? -10.648 0.776 -2.312 1.00 92.56 94 LEU A O 1
ATOM 729 N N . CYS A 1 95 ? -9.037 -0.800 -2.349 1.00 93.44 95 CYS A N 1
ATOM 730 C CA . CYS A 1 95 ? -9.874 -1.888 -1.832 1.00 93.44 95 CYS A CA 1
ATOM 731 C C . CYS A 1 95 ? -9.307 -2.610 -0.601 1.00 93.44 95 CYS A C 1
ATOM 733 O O . CYS A 1 95 ? -9.936 -3.545 -0.123 1.00 93.44 95 CYS A O 1
ATOM 735 N N . LEU A 1 96 ? -8.141 -2.195 -0.092 1.00 94.25 96 LEU A N 1
ATOM 736 C CA . LEU A 1 96 ? -7.440 -2.764 1.071 1.00 94.25 96 LEU A CA 1
ATOM 737 C C . LEU A 1 96 ? -7.009 -4.236 0.952 1.00 94.25 96 LEU A C 1
ATOM 739 O O . LEU A 1 96 ? -6.389 -4.752 1.877 1.00 94.25 96 LEU A O 1
ATOM 743 N N . ASN A 1 97 ? -7.244 -4.887 -0.191 1.00 95.50 97 ASN A N 1
ATOM 744 C CA . ASN A 1 97 ? -6.697 -6.214 -0.472 1.00 95.50 97 ASN A CA 1
ATOM 745 C C . ASN A 1 97 ? -5.171 -6.200 -0.589 1.00 95.50 97 ASN A C 1
ATOM 747 O O . ASN A 1 97 ? -4.555 -5.157 -0.825 1.00 95.50 97 ASN A O 1
ATOM 751 N N . SER A 1 98 ? -4.574 -7.381 -0.452 1.00 95.62 98 SER A N 1
ATOM 752 C CA . SER A 1 98 ? -3.130 -7.573 -0.524 1.00 95.62 98 SER A CA 1
ATOM 753 C C . SER A 1 98 ? -2.537 -7.103 -1.854 1.00 95.62 98 SER A C 1
ATOM 755 O O . SER A 1 98 ? -3.136 -7.234 -2.927 1.00 95.62 98 SER A O 1
ATOM 757 N N . MET A 1 99 ? -1.327 -6.563 -1.765 1.00 95.06 99 MET A N 1
ATOM 758 C CA . MET A 1 99 ? -0.481 -6.282 -2.917 1.00 95.06 99 MET A CA 1
ATOM 759 C C . MET A 1 99 ? 0.432 -7.482 -3.169 1.00 95.06 99 MET A C 1
ATOM 761 O O . MET A 1 99 ? 1.081 -7.982 -2.250 1.00 95.06 99 MET A O 1
ATOM 765 N N . VAL A 1 100 ? 0.487 -7.934 -4.415 1.00 94.69 100 VAL A N 1
ATOM 766 C CA . VAL A 1 100 ? 1.333 -9.034 -4.877 1.00 94.69 100 VAL A CA 1
ATOM 767 C C . VAL A 1 100 ? 2.490 -8.436 -5.660 1.00 94.69 100 VAL A C 1
ATOM 769 O O . VAL A 1 100 ? 2.277 -7.611 -6.545 1.00 94.69 100 VAL A O 1
ATOM 772 N N . ARG A 1 101 ? 3.719 -8.819 -5.309 1.00 91.25 101 ARG A N 1
ATOM 773 C CA . ARG A 1 101 ? 4.921 -8.384 -6.023 1.00 91.25 101 ARG A CA 1
ATOM 774 C C . ARG A 1 101 ? 5.140 -9.272 -7.249 1.00 91.25 101 ARG A C 1
ATOM 776 O O . ARG A 1 101 ? 5.186 -10.492 -7.117 1.00 91.25 101 ARG A O 1
ATOM 783 N N . ASP A 1 102 ? 5.308 -8.645 -8.405 1.00 87.38 102 ASP A N 1
ATOM 784 C CA . ASP A 1 102 ? 5.655 -9.282 -9.674 1.00 87.38 102 ASP A CA 1
ATOM 785 C C . ASP A 1 102 ? 7.176 -9.384 -9.872 1.00 87.38 102 ASP A C 1
ATOM 787 O O . ASP A 1 102 ? 7.987 -9.082 -8.992 1.00 87.38 102 ASP A O 1
ATOM 791 N N . ARG A 1 103 ? 7.565 -9.798 -11.082 1.00 79.00 103 ARG A N 1
ATOM 792 C CA . ARG A 1 103 ? 8.949 -9.811 -11.559 1.00 79.00 103 ARG A CA 1
ATOM 793 C C . ARG A 1 103 ? 9.583 -8.416 -11.560 1.00 79.00 103 ARG A C 1
ATOM 795 O O . ARG A 1 103 ? 8.935 -7.425 -11.910 1.00 79.00 103 ARG A O 1
ATOM 802 N N . CYS A 1 104 ? 10.880 -8.375 -11.272 1.00 83.38 104 CYS A N 1
ATOM 803 C CA . CYS A 1 104 ? 11.711 -7.216 -11.560 1.00 83.38 104 CYS A CA 1
ATOM 804 C C . CYS A 1 104 ? 11.842 -7.036 -13.073 1.00 83.38 104 CYS A C 1
ATOM 806 O O . CYS A 1 104 ? 11.968 -7.997 -13.838 1.00 83.38 104 CYS A O 1
ATOM 808 N N . LEU A 1 105 ? 11.752 -5.789 -13.508 1.00 81.00 105 LEU A N 1
ATOM 809 C CA . LEU A 1 105 ? 11.997 -5.382 -14.876 1.00 81.00 105 LEU A CA 1
ATOM 810 C C . LEU A 1 105 ? 13.439 -4.896 -14.906 1.00 81.00 105 LEU A C 1
ATOM 812 O O . LEU A 1 105 ? 13.744 -3.916 -14.231 1.00 81.00 105 LEU A O 1
ATOM 816 N N . GLY A 1 106 ? 14.294 -5.599 -15.646 1.00 79.81 106 GLY A N 1
ATOM 817 C CA . GLY A 1 106 ? 15.741 -5.395 -15.620 1.00 79.81 106 GLY A CA 1
ATOM 818 C C . GLY A 1 106 ? 16.232 -4.002 -16.032 1.00 79.81 106 GLY A C 1
ATOM 819 O O . GLY A 1 106 ? 15.471 -3.030 -16.091 1.00 79.81 106 GLY A O 1
ATOM 820 N N . ALA A 1 107 ? 17.519 -3.903 -16.367 1.00 76.62 107 ALA A N 1
ATOM 821 C CA . ALA A 1 107 ? 18.165 -2.653 -16.770 1.00 76.62 107 ALA A CA 1
ATOM 822 C C . ALA A 1 107 ? 17.332 -1.805 -17.765 1.00 76.62 107 ALA A C 1
ATOM 824 O O . ALA A 1 107 ? 16.788 -2.304 -18.751 1.00 76.62 107 ALA A O 1
ATOM 825 N N . GLY A 1 108 ? 17.231 -0.495 -17.499 1.00 79.44 108 GLY A N 1
ATOM 826 C CA . GLY A 1 108 ? 16.478 0.472 -18.318 1.00 79.44 108 GLY A CA 1
ATOM 827 C C . GLY A 1 108 ? 14.995 0.627 -17.951 1.00 79.44 108 GLY A C 1
ATOM 828 O O . GLY A 1 108 ? 14.339 1.572 -18.393 1.00 79.44 108 GLY A O 1
ATOM 829 N N . SER A 1 109 ? 14.449 -0.233 -17.087 1.00 85.88 109 SER A N 1
ATOM 830 C CA . SER A 1 109 ? 13.063 -0.111 -16.617 1.00 85.88 109 SER A CA 1
ATOM 831 C C . SER A 1 109 ? 12.800 1.197 -15.864 1.00 85.88 109 SER A C 1
ATOM 833 O O . SER A 1 109 ? 11.734 1.794 -16.006 1.00 85.88 109 SER A O 1
ATOM 835 N N . ARG A 1 110 ? 13.776 1.710 -15.115 1.00 86.44 110 ARG A N 1
ATOM 836 C CA . ARG A 1 110 ? 13.608 2.947 -14.346 1.00 86.44 110 ARG A CA 1
ATOM 837 C C . ARG A 1 110 ? 13.353 4.177 -15.221 1.00 86.44 110 ARG A C 1
ATOM 839 O O . ARG A 1 110 ? 12.499 4.997 -14.882 1.00 86.44 110 ARG A O 1
ATOM 846 N N . GLU A 1 111 ? 14.004 4.270 -16.379 1.00 88.12 111 GLU A N 1
ATOM 847 C CA . GLU A 1 111 ? 13.776 5.365 -17.327 1.00 88.12 111 GLU A CA 1
ATOM 848 C C . GLU A 1 111 ? 12.331 5.334 -17.835 1.00 88.12 111 GLU A C 1
ATOM 850 O O . GLU A 1 111 ? 11.638 6.350 -17.822 1.00 88.12 111 GLU A O 1
ATOM 855 N N . LYS A 1 112 ? 11.829 4.135 -18.151 1.00 89.12 112 LYS A N 1
ATOM 856 C CA . LYS A 1 112 ? 10.449 3.925 -18.597 1.00 89.12 112 LYS A CA 1
ATOM 857 C C . LYS A 1 112 ? 9.409 4.327 -17.547 1.00 89.12 112 LYS A C 1
ATOM 859 O O . LYS A 1 112 ? 8.387 4.900 -17.910 1.00 89.12 112 LYS A O 1
ATOM 864 N N . TYR A 1 113 ? 9.614 3.990 -16.273 1.00 88.94 113 TYR A N 1
ATOM 865 C CA . TYR A 1 113 ? 8.596 4.205 -15.234 1.00 88.94 113 TYR A CA 1
ATOM 866 C C . TYR A 1 113 ? 8.730 5.553 -14.517 1.00 88.94 113 TYR A C 1
ATOM 868 O O . TYR A 1 113 ? 7.710 6.150 -14.157 1.00 88.94 113 TYR A O 1
ATOM 876 N N . PHE A 1 114 ? 9.949 6.049 -14.305 1.00 87.00 114 PHE A N 1
ATOM 877 C CA . PHE A 1 114 ? 10.215 7.244 -13.497 1.00 87.00 114 PHE A CA 1
ATOM 878 C C . PHE A 1 114 ? 10.891 8.387 -14.262 1.00 87.00 114 PHE A C 1
ATOM 880 O O . PHE A 1 114 ? 10.965 9.486 -13.710 1.00 87.00 114 PHE A O 1
ATOM 887 N N . GLY A 1 115 ? 11.360 8.160 -15.496 1.00 84.56 115 GLY A N 1
ATOM 888 C CA . GLY A 1 115 ? 12.091 9.159 -16.286 1.00 84.56 115 GLY A CA 1
ATOM 889 C C . GLY A 1 115 ? 13.533 9.361 -15.826 1.00 84.56 115 GLY A C 1
ATOM 890 O O . GLY A 1 115 ? 14.112 10.417 -16.059 1.00 84.56 115 GLY A O 1
ATOM 891 N N . GLU A 1 116 ? 14.097 8.382 -15.118 1.00 81.00 116 GLU A N 1
ATOM 892 C CA . GLU A 1 116 ? 15.435 8.456 -14.537 1.00 81.00 116 GLU A CA 1
ATOM 893 C C . GLU A 1 116 ? 16.229 7.193 -14.844 1.00 81.00 116 GLU A C 1
ATOM 895 O O . GLU A 1 116 ? 15.733 6.087 -14.639 1.00 81.00 116 GLU A O 1
ATOM 900 N N . SER A 1 117 ? 17.484 7.352 -15.253 1.00 75.81 117 SER A N 1
ATOM 901 C CA . SER A 1 117 ? 18.423 6.249 -15.440 1.00 75.81 117 SER A CA 1
ATOM 902 C C . SER A 1 117 ? 19.403 6.164 -14.263 1.00 75.81 117 SER A C 1
ATOM 904 O O . SER A 1 117 ? 20.088 7.130 -13.931 1.00 75.81 117 SER A O 1
ATOM 906 N N . TYR A 1 118 ? 19.471 4.993 -13.622 1.00 71.38 118 TYR A N 1
ATOM 907 C CA . TYR A 1 118 ? 20.531 4.613 -12.680 1.00 71.38 118 TYR A CA 1
ATOM 908 C C . TYR A 1 118 ? 20.850 3.134 -12.875 1.00 71.38 118 TYR A C 1
ATOM 910 O O . TYR A 1 118 ? 19.936 2.325 -13.001 1.00 71.38 118 TYR A O 1
ATOM 918 N N . SER A 1 119 ? 22.135 2.783 -12.889 1.00 66.25 119 SER A N 1
ATOM 919 C CA . SER A 1 119 ? 22.614 1.447 -13.268 1.00 66.25 119 SER A CA 1
ATOM 920 C C . SER A 1 119 ? 22.428 0.355 -12.210 1.00 66.25 119 SER A C 1
ATOM 922 O O . SER A 1 119 ? 22.629 -0.802 -12.538 1.00 66.25 119 SER A O 1
ATOM 924 N N . TYR A 1 120 ? 22.072 0.703 -10.968 1.00 75.94 120 TYR A N 1
ATOM 925 C CA . TYR A 1 120 ? 22.022 -0.236 -9.828 1.00 75.94 120 TYR A CA 1
ATOM 926 C C . TYR A 1 120 ? 20.602 -0.531 -9.318 1.00 75.94 120 TYR A C 1
ATOM 928 O O . TYR A 1 120 ? 20.429 -1.203 -8.302 1.00 75.94 120 TYR A O 1
ATOM 936 N N . TYR A 1 121 ? 19.583 0.049 -9.956 1.00 78.94 121 TYR A N 1
ATOM 937 C CA . TYR A 1 121 ? 18.194 -0.107 -9.538 1.00 78.94 121 TYR A CA 1
ATOM 938 C C . TYR A 1 121 ? 17.344 -0.612 -10.693 1.00 78.94 121 TYR A C 1
ATOM 940 O O . TYR A 1 121 ? 17.319 -0.023 -11.776 1.00 78.94 121 TYR A O 1
ATOM 948 N N . GLU A 1 122 ? 16.592 -1.663 -10.406 1.00 86.56 122 GLU A N 1
ATOM 949 C CA . GLU A 1 122 ? 15.543 -2.192 -11.260 1.00 86.56 122 GLU A CA 1
ATOM 950 C C . GLU A 1 122 ? 14.170 -1.756 -10.746 1.00 86.56 122 GLU A C 1
ATOM 952 O O . GLU A 1 122 ? 14.008 -1.336 -9.597 1.00 86.56 122 GLU A O 1
ATOM 957 N N . ILE A 1 123 ? 13.149 -1.871 -11.594 1.00 89.62 123 ILE A N 1
ATOM 958 C CA . ILE A 1 123 ? 11.763 -1.631 -11.195 1.00 89.62 123 ILE A CA 1
ATOM 959 C C . ILE A 1 123 ? 11.110 -2.947 -10.807 1.00 89.62 123 ILE A C 1
ATOM 961 O O . ILE A 1 123 ? 10.980 -3.854 -11.626 1.00 89.62 123 ILE A O 1
ATOM 965 N N . SER A 1 124 ? 10.602 -3.007 -9.582 1.00 91.56 124 SER A N 1
ATOM 966 C CA . SER A 1 124 ? 9.646 -4.018 -9.153 1.00 91.56 124 SER A CA 1
ATOM 967 C C . SER A 1 124 ? 8.231 -3.470 -9.295 1.00 91.56 124 SER A C 1
ATOM 969 O O . SER A 1 124 ? 7.923 -2.367 -8.829 1.00 91.56 124 SER A O 1
ATOM 971 N N . LEU A 1 125 ? 7.368 -4.239 -9.955 1.00 93.56 125 LEU A N 1
ATOM 972 C CA . LEU A 1 125 ? 5.940 -3.955 -9.981 1.00 93.56 125 LEU A CA 1
ATOM 973 C C . LEU A 1 125 ? 5.246 -4.717 -8.859 1.00 93.56 125 LEU A C 1
ATOM 975 O O . LEU A 1 125 ? 5.566 -5.874 -8.602 1.00 93.56 125 LEU A O 1
ATOM 979 N N . SER A 1 126 ? 4.263 -4.083 -8.230 1.00 94.44 126 SER A N 1
ATOM 980 C CA . SER A 1 126 ? 3.283 -4.792 -7.414 1.00 94.44 126 SER A CA 1
ATOM 981 C C . SER A 1 126 ? 1.880 -4.433 -7.872 1.00 94.44 126 SER A C 1
ATOM 983 O O . SER A 1 126 ? 1.582 -3.254 -8.075 1.00 94.44 126 SER A O 1
ATOM 985 N N . HIS A 1 127 ? 1.007 -5.425 -7.984 1.00 95.94 127 HIS A N 1
ATOM 986 C CA . HIS A 1 127 ? -0.398 -5.244 -8.337 1.00 95.94 127 HIS A CA 1
ATOM 987 C C . HIS A 1 127 ? -1.309 -5.639 -7.173 1.00 95.94 127 HIS A C 1
ATOM 989 O O . HIS A 1 127 ? -0.936 -6.424 -6.301 1.00 95.94 127 HIS A O 1
ATOM 995 N N . CYS A 1 128 ? -2.515 -5.083 -7.130 1.00 96.62 128 CYS A N 1
ATOM 996 C CA . CYS A 1 128 ? -3.529 -5.534 -6.189 1.00 96.62 128 CYS A CA 1
ATOM 997 C C . CYS A 1 128 ? -4.119 -6.871 -6.647 1.00 96.62 128 CYS A C 1
ATOM 999 O O . CYS A 1 128 ? -4.484 -7.028 -7.806 1.00 96.62 128 CYS A O 1
ATOM 1001 N N . SER A 1 129 ? -4.300 -7.807 -5.717 1.00 95.94 129 SER A N 1
ATOM 1002 C CA . SER A 1 129 ? -4.911 -9.116 -5.989 1.00 95.94 129 SER A CA 1
ATOM 1003 C C . SER A 1 129 ? -6.387 -9.071 -6.416 1.00 95.94 129 SER A C 1
ATOM 1005 O O . SER A 1 129 ? -6.934 -10.094 -6.815 1.00 95.94 129 SER A O 1
ATOM 1007 N N . ASN A 1 130 ? -7.048 -7.911 -6.326 1.00 96.75 130 ASN A N 1
ATOM 1008 C CA . ASN A 1 130 ? -8.492 -7.773 -6.538 1.00 96.75 130 ASN A CA 1
ATOM 1009 C C . ASN A 1 130 ? -8.896 -6.649 -7.512 1.00 96.75 130 ASN A C 1
ATOM 1011 O O . ASN A 1 130 ? -10.048 -6.594 -7.932 1.00 96.75 130 ASN A O 1
ATOM 1015 N N . CYS A 1 131 ? -8.007 -5.712 -7.844 1.00 95.81 131 CYS A N 1
ATOM 1016 C CA . CYS A 1 131 ? -8.314 -4.622 -8.776 1.00 95.81 131 CYS A CA 1
ATOM 1017 C C . CYS A 1 131 ? -7.079 -4.201 -9.576 1.00 95.81 131 CYS A C 1
ATOM 1019 O O . CYS A 1 131 ? -5.961 -4.579 -9.241 1.00 95.81 131 CYS A O 1
ATOM 1021 N N . ASP A 1 132 ? -7.265 -3.342 -10.578 1.00 94.88 132 ASP A N 1
ATOM 1022 C CA . ASP A 1 132 ? -6.210 -2.938 -11.524 1.00 94.88 132 ASP A CA 1
ATOM 1023 C C . ASP A 1 132 ? -5.193 -1.928 -10.952 1.00 94.88 132 ASP A C 1
ATOM 1025 O O . ASP A 1 132 ? -4.529 -1.197 -11.688 1.00 94.88 132 ASP A O 1
ATOM 1029 N N . PHE A 1 133 ? -5.080 -1.822 -9.627 1.00 95.25 133 PHE A N 1
ATOM 1030 C CA . PHE A 1 133 ? -4.125 -0.918 -8.997 1.00 95.25 133 PHE A CA 1
ATOM 1031 C C . PHE A 1 133 ? -2.709 -1.493 -9.072 1.00 95.25 133 PHE A C 1
ATOM 1033 O O . PHE A 1 133 ? -2.453 -2.577 -8.549 1.00 95.25 133 PHE A O 1
ATOM 1040 N N . VAL A 1 134 ? -1.782 -0.731 -9.657 1.00 95.31 134 VAL A N 1
ATOM 1041 C CA . VAL A 1 134 ? -0.381 -1.132 -9.829 1.00 95.31 134 VAL A CA 1
ATOM 1042 C C . VAL A 1 134 ? 0.555 -0.051 -9.302 1.00 95.31 134 VAL A C 1
ATOM 1044 O O . VAL A 1 134 ? 0.364 1.141 -9.562 1.00 95.31 134 VAL A O 1
ATOM 1047 N N . ILE A 1 135 ? 1.603 -0.472 -8.600 1.00 93.56 135 ILE A N 1
ATOM 1048 C CA . ILE A 1 135 ? 2.714 0.380 -8.180 1.00 93.56 135 ILE A CA 1
ATOM 1049 C C . ILE A 1 135 ? 4.020 -0.081 -8.821 1.00 93.56 135 ILE A C 1
ATOM 1051 O O . ILE A 1 135 ? 4.269 -1.274 -8.952 1.00 93.56 135 ILE A O 1
ATOM 1055 N N . ALA A 1 136 ? 4.869 0.874 -9.175 1.00 92.25 136 ALA A N 1
ATOM 1056 C CA . ALA A 1 136 ? 6.263 0.659 -9.527 1.00 92.25 136 ALA A CA 1
ATOM 1057 C C . ALA A 1 136 ? 7.136 1.173 -8.384 1.00 92.25 136 ALA A C 1
ATOM 1059 O O . ALA A 1 136 ? 6.977 2.317 -7.955 1.00 92.25 136 ALA A O 1
ATOM 1060 N N . SER A 1 137 ? 8.050 0.345 -7.889 1.00 89.88 137 SER A N 1
ATOM 1061 C CA . SER A 1 137 ? 9.027 0.716 -6.862 1.00 89.88 137 SER A CA 1
ATOM 1062 C C . SER A 1 137 ? 10.426 0.333 -7.312 1.00 89.88 137 SER A C 1
ATOM 1064 O O . SER A 1 137 ? 10.597 -0.658 -8.016 1.00 89.88 137 SER A O 1
ATOM 1066 N N . ASP A 1 138 ? 11.427 1.083 -6.870 1.00 87.81 138 ASP A N 1
ATOM 1067 C CA . ASP A 1 138 ? 12.809 0.653 -7.025 1.00 87.81 138 ASP A CA 1
ATOM 1068 C C . ASP A 1 138 ? 13.089 -0.588 -6.185 1.00 87.81 138 ASP A C 1
ATOM 1070 O O . ASP A 1 138 ? 12.703 -0.681 -5.012 1.00 87.81 138 ASP A O 1
ATOM 1074 N N . GLN A 1 139 ? 13.844 -1.495 -6.782 1.00 82.00 139 GLN A N 1
ATOM 1075 C CA . GLN A 1 139 ? 14.479 -2.620 -6.133 1.00 82.00 139 GLN A CA 1
ATOM 1076 C C . GLN A 1 139 ? 15.977 -2.553 -6.417 1.00 82.00 139 GLN A C 1
ATOM 1078 O O . GLN A 1 139 ? 16.398 -2.233 -7.526 1.00 82.00 139 GLN A O 1
ATOM 1083 N N . PHE A 1 140 ? 16.779 -2.785 -5.381 1.00 71.94 140 PHE A N 1
ATOM 1084 C CA . PHE A 1 140 ? 18.226 -2.822 -5.524 1.00 71.94 140 PHE A CA 1
ATOM 1085 C C . PHE A 1 140 ? 18.615 -4.103 -6.260 1.00 71.94 140 PHE A C 1
ATOM 1087 O O . PHE A 1 140 ? 18.168 -5.182 -5.863 1.00 71.94 140 PHE A O 1
ATOM 1094 N N . ASP A 1 141 ? 19.382 -3.948 -7.334 1.00 61.56 141 ASP A N 1
ATOM 1095 C CA . ASP A 1 141 ? 19.918 -5.044 -8.135 1.00 61.56 141 ASP A CA 1
ATOM 1096 C C . ASP A 1 141 ? 21.252 -5.476 -7.508 1.00 61.56 141 ASP A C 1
ATOM 1098 O O . ASP A 1 141 ? 22.256 -4.766 -7.611 1.00 61.56 141 ASP A O 1
ATOM 1102 N N . GLN A 1 142 ? 21.230 -6.569 -6.741 1.00 52.66 142 GLN A N 1
ATOM 1103 C CA . GLN A 1 142 ? 22.414 -7.235 -6.186 1.00 52.66 142 GLN A CA 1
ATOM 1104 C C . GLN A 1 142 ? 22.302 -8.741 -6.373 1.00 52.66 142 GLN A C 1
ATOM 1106 O O . GLN A 1 142 ? 21.251 -9.298 -5.977 1.00 52.66 142 GLN A O 1
#

Sequence (142 aa):
MSEEKKVGVLEEREQNEVDLLKARISEIQSACAHEFVLARKPRLVKSLVPGVYVGKVAAREGLPPINRSDIRMILRCRKCSAVEEASILNACPLCLNSMVRDRCLGAGSREKYFGESYSYYEISLSHCSNCDFVIASDQFDQ

Radius of gyration: 22.38 Å; chains: 1; bounding box: 50×22×65 Å

Organism: NCBI:txid1974721

pLDDT: mean 83.29, std 14.98, range [37.16, 96.75]

Secondary structure (DSSP, 8-state):
------------PPPPHHHHHHHHHHHHHHT----EEESS----PBPSSTTEEE---PPPTTS-----S--EEEEEETTT--EEEEETTTB-TTT-PBEEEEEEE-TTHHHHHHS---TTEEEEEEEESSSS-EEEEEEE--